Protein AF-A0A0E3LQG9-F1 (afdb_monomer_lite)

Organism: NCBI:txid1434106

pLDDT: mean 90.87, std 10.21, range [48.34, 97.81]

Secondary structure (DSSP, 8-state):
--------PPPPEEEEE----HHHHHHHHHHHHHHGGGSSS-GGG-SPPGGG-SSEEEEES----

Radius of gyration: 18.56 Å; chains: 1; bounding box: 46×21×50 Å

Structure (mmCIF, N/CA/C/O backbone):
data_AF-A0A0E3LQG9-F1
#
_entry.id   AF-A0A0E3LQG9-F1
#
loop_
_atom_site.group_PDB
_atom_site.id
_atom_site.type_symbol
_atom_site.label_atom_id
_atom_site.label_alt_id
_atom_site.label_comp_id
_atom_site.label_asym_id
_atom_site.label_entity_id
_atom_site.label_seq_id
_atom_site.pdbx_PDB_ins_code
_atom_site.Cartn_x
_atom_site.Cartn_y
_atom_site.Cartn_z
_atom_site.occupancy
_atom_site.B_iso_or_equiv
_atom_site.auth_seq_id
_atom_site.auth_comp_id
_atom_site.auth_asym_id
_atom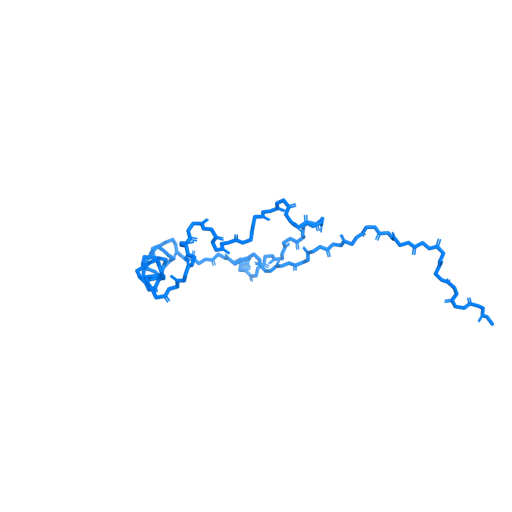_site.auth_atom_id
_atom_site.pdbx_PDB_model_num
ATOM 1 N N . MET A 1 1 ? 27.314 -14.191 -31.761 1.00 52.97 1 MET A N 1
ATOM 2 C CA . MET A 1 1 ? 26.356 -13.089 -31.517 1.00 52.97 1 MET A CA 1
ATOM 3 C C . MET A 1 1 ? 26.628 -12.559 -30.124 1.00 52.97 1 MET A C 1
ATOM 5 O O . MET A 1 1 ? 26.692 -13.366 -29.208 1.00 52.97 1 MET A O 1
ATOM 9 N N . LYS A 1 2 ? 26.906 -11.260 -29.979 1.00 76.50 2 LYS A N 1
ATOM 10 C CA . LYS A 1 2 ? 27.206 -10.655 -28.676 1.00 76.50 2 LYS A CA 1
ATOM 11 C C . LYS A 1 2 ? 25.887 -10.326 -27.973 1.00 76.50 2 LYS A C 1
ATOM 13 O O . LYS A 1 2 ? 25.069 -9.616 -28.544 1.00 76.50 2 LYS A O 1
ATOM 18 N N . GLY A 1 3 ? 25.671 -10.901 -26.793 1.00 90.44 3 GLY A N 1
ATOM 19 C CA . GLY A 1 3 ? 24.479 -10.708 -25.957 1.00 90.44 3 GLY A CA 1
ATOM 20 C C . GLY A 1 3 ? 24.583 -9.477 -25.060 1.00 90.44 3 GLY A C 1
ATOM 21 O O . GLY A 1 3 ? 24.183 -9.533 -23.901 1.00 90.44 3 GLY A O 1
ATOM 22 N N . ASP A 1 4 ? 25.183 -8.402 -25.569 1.00 94.44 4 ASP A N 1
ATOM 23 C CA . ASP A 1 4 ? 25.431 -7.198 -24.785 1.00 94.44 4 ASP A CA 1
ATOM 24 C C . ASP A 1 4 ? 24.125 -6.410 -24.607 1.00 94.44 4 ASP A C 1
ATOM 26 O O . ASP A 1 4 ? 23.333 -6.253 -25.540 1.00 94.44 4 ASP A O 1
ATOM 30 N N . ILE A 1 5 ? 23.902 -5.894 -23.399 1.00 92.00 5 ILE A N 1
ATOM 31 C CA . ILE A 1 5 ? 22.782 -4.997 -23.108 1.00 92.00 5 ILE A CA 1
ATOM 32 C C . ILE A 1 5 ? 23.074 -3.645 -23.768 1.00 92.00 5 ILE A C 1
ATOM 34 O O . ILE A 1 5 ? 24.055 -2.989 -23.428 1.00 92.00 5 ILE A O 1
ATOM 38 N N . VAL A 1 6 ? 22.209 -3.214 -24.688 1.00 93.62 6 VAL A N 1
ATOM 39 C CA . VAL A 1 6 ? 22.350 -1.933 -25.411 1.00 93.62 6 VAL A CA 1
ATOM 40 C C . VAL A 1 6 ? 21.452 -0.821 -24.862 1.00 93.62 6 VAL A C 1
ATOM 42 O O . VAL A 1 6 ? 21.649 0.347 -25.184 1.00 93.62 6 VAL A O 1
ATOM 45 N N . SER A 1 7 ? 20.468 -1.167 -24.029 1.00 93.50 7 SER A N 1
ATOM 46 C CA . SER A 1 7 ? 19.597 -0.214 -23.341 1.00 93.50 7 SER A CA 1
ATOM 47 C C . SER A 1 7 ? 18.898 -0.860 -22.142 1.00 93.50 7 SER A C 1
ATOM 49 O O . SER A 1 7 ? 18.738 -2.079 -22.074 1.00 93.50 7 SER A O 1
ATOM 51 N N . VAL A 1 8 ? 18.466 -0.026 -21.195 1.00 90.19 8 VAL A N 1
ATOM 52 C CA . VAL A 1 8 ? 17.612 -0.421 -20.068 1.00 90.19 8 VAL A CA 1
ATOM 53 C C . VAL A 1 8 ? 16.448 0.572 -20.009 1.00 90.19 8 VAL A C 1
ATOM 55 O O . VAL A 1 8 ? 16.605 1.643 -19.424 1.00 90.19 8 VAL A O 1
ATOM 58 N N . PRO A 1 9 ? 15.312 0.284 -20.670 1.00 89.69 9 PRO A N 1
ATOM 59 C CA . PRO A 1 9 ? 14.158 1.174 -20.643 1.00 89.69 9 PRO A CA 1
ATOM 60 C C . PRO A 1 9 ? 13.506 1.183 -19.258 1.00 89.69 9 PRO A C 1
ATOM 62 O O . PRO A 1 9 ? 13.708 0.272 -18.445 1.00 89.69 9 PRO A O 1
ATOM 65 N N . GLU A 1 10 ? 12.685 2.200 -19.007 1.00 89.12 10 GLU A N 1
ATOM 66 C CA . GLU A 1 10 ? 11.890 2.250 -17.789 1.00 89.12 10 GLU A CA 1
ATOM 67 C C . GLU A 1 10 ? 10.940 1.050 -17.699 1.00 89.12 10 GLU A C 1
ATOM 69 O O . GLU A 1 10 ? 10.358 0.592 -18.687 1.00 89.12 10 GLU A O 1
ATOM 74 N N . LYS A 1 11 ? 10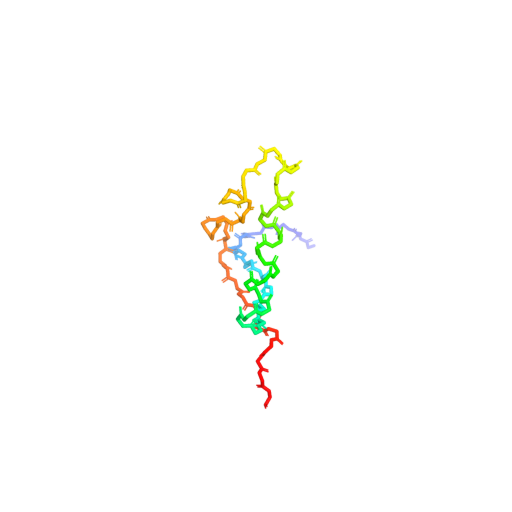.798 0.518 -16.486 1.00 90.88 11 LYS A N 1
ATOM 75 C CA . LYS A 1 11 ? 9.982 -0.666 -16.205 1.00 90.88 11 LYS A CA 1
ATOM 76 C C . LYS A 1 11 ? 8.621 -0.238 -15.682 1.00 90.88 11 LYS A C 1
ATOM 78 O O . LYS A 1 11 ? 8.493 0.856 -15.148 1.00 90.88 11 LYS A O 1
ATOM 83 N N . ARG A 1 12 ? 7.632 -1.120 -15.823 1.00 94.94 12 ARG A N 1
ATOM 84 C CA . ARG A 1 12 ? 6.303 -0.993 -15.212 1.00 94.94 12 ARG A CA 1
ATOM 85 C C . ARG A 1 12 ? 6.255 -1.746 -13.894 1.00 94.94 12 ARG A C 1
ATOM 87 O O . ARG A 1 12 ? 6.823 -2.835 -13.802 1.00 94.94 12 ARG A O 1
ATOM 94 N N . THR A 1 13 ? 5.523 -1.204 -12.929 1.00 96.25 13 THR A N 1
ATOM 95 C CA . THR A 1 13 ? 5.234 -1.882 -11.663 1.00 96.25 13 THR A CA 1
ATOM 96 C C . THR A 1 13 ? 3.776 -2.311 -11.645 1.00 96.25 13 THR A C 1
ATOM 98 O O . THR A 1 13 ? 2.881 -1.489 -11.465 1.00 96.25 13 THR A O 1
ATOM 101 N N . TYR A 1 14 ? 3.538 -3.600 -11.868 1.00 95.50 14 TYR A N 1
ATOM 102 C CA . TYR A 1 14 ? 2.199 -4.179 -11.870 1.00 95.50 14 TYR A CA 1
ATOM 103 C C . TYR A 1 14 ? 1.766 -4.575 -10.463 1.00 95.50 14 TYR A C 1
ATOM 105 O O . TYR A 1 14 ? 2.549 -5.172 -9.726 1.00 95.50 14 TYR A O 1
ATOM 113 N N . TYR A 1 15 ? 0.514 -4.291 -10.116 1.00 95.31 15 TYR A N 1
ATOM 114 C CA . TYR A 1 15 ? -0.103 -4.733 -8.866 1.00 95.31 15 TYR A CA 1
ATOM 115 C C . TYR A 1 15 ? -1.607 -4.935 -9.053 1.00 95.31 15 TYR A C 1
ATOM 117 O O . TYR A 1 15 ? -2.211 -4.360 -9.959 1.00 95.31 15 TYR A O 1
ATOM 125 N N . SER A 1 16 ? -2.205 -5.769 -8.206 1.00 94.94 16 SER A N 1
ATOM 126 C CA . SER A 1 16 ? -3.648 -5.996 -8.206 1.00 94.94 16 S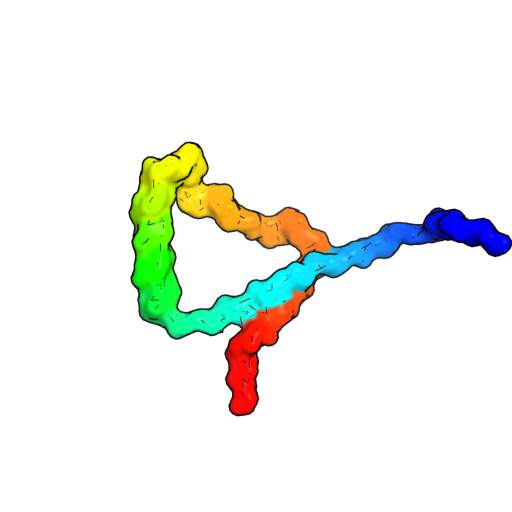ER A CA 1
ATOM 127 C C . SER A 1 16 ? -4.373 -4.810 -7.578 1.00 94.94 16 SER A C 1
ATOM 129 O O . SER A 1 16 ? -4.090 -4.439 -6.442 1.00 94.94 16 SER A O 1
ATOM 131 N N . GLU A 1 17 ? -5.334 -4.255 -8.304 1.00 93.38 17 GLU A N 1
ATOM 132 C CA . GLU A 1 17 ? -6.315 -3.305 -7.794 1.00 93.38 17 GLU A CA 1
ATOM 133 C C . GLU A 1 17 ? -7.583 -4.091 -7.443 1.00 93.38 17 GLU A C 1
ATOM 135 O O . GLU A 1 17 ? -8.295 -4.603 -8.316 1.00 93.38 17 GLU A O 1
ATOM 140 N N . VAL A 1 18 ? -7.797 -4.269 -6.139 1.00 90.19 18 VAL A N 1
ATOM 141 C CA . VAL A 1 18 ? -8.892 -5.061 -5.573 1.00 90.19 18 VAL A CA 1
ATOM 142 C C . VAL A 1 18 ? -9.873 -4.112 -4.901 1.00 90.19 18 VAL A C 1
ATOM 144 O O . VAL A 1 18 ? -9.464 -3.267 -4.111 1.00 90.19 18 VAL A O 1
ATOM 147 N N . HIS A 1 19 ? -11.158 -4.287 -5.199 1.00 86.50 19 HIS A N 1
ATOM 148 C CA . HIS A 1 19 ? -12.253 -3.611 -4.511 1.00 86.50 19 HIS A CA 1
ATOM 149 C C . HIS A 1 19 ? -13.106 -4.654 -3.795 1.00 86.50 19 HIS A C 1
ATOM 151 O O . HIS A 1 19 ? -13.447 -5.685 -4.382 1.00 86.50 19 HIS A O 1
ATOM 157 N N . VAL A 1 20 ? -13.418 -4.386 -2.536 1.00 86.50 20 VAL A N 1
ATOM 158 C CA . VAL A 1 20 ? -14.340 -5.154 -1.693 1.00 86.50 20 VAL A CA 1
ATOM 159 C C . VAL A 1 20 ? -15.482 -4.228 -1.270 1.00 86.50 20 VAL A C 1
ATOM 161 O O . VAL A 1 20 ? -15.383 -3.017 -1.450 1.00 86.50 20 VAL A O 1
ATOM 164 N N . GLU A 1 21 ? -16.578 -4.774 -0.747 1.00 88.12 21 GLU A N 1
ATOM 165 C CA . GLU A 1 21 ? -17.676 -3.944 -0.241 1.00 88.12 21 GLU A CA 1
ATOM 166 C C . GLU A 1 21 ? -17.202 -3.055 0.925 1.00 88.12 21 GLU A C 1
ATOM 168 O O . GLU A 1 21 ? -16.569 -3.539 1.867 1.00 88.12 21 GLU A O 1
ATOM 173 N N . ASP A 1 22 ? -17.542 -1.761 0.878 1.00 86.44 22 ASP A N 1
ATOM 174 C CA . ASP A 1 22 ? -17.050 -0.724 1.800 1.00 86.44 22 ASP A CA 1
ATOM 175 C C . ASP A 1 22 ? -17.186 -1.077 3.290 1.00 86.44 22 ASP A C 1
ATOM 177 O O . ASP A 1 22 ? -16.323 -0.724 4.097 1.00 86.44 22 ASP A O 1
ATOM 181 N N . GLU A 1 23 ? -18.295 -1.704 3.689 1.00 89.19 23 GLU A N 1
ATOM 182 C CA . GLU A 1 23 ? -18.548 -2.048 5.095 1.00 89.19 23 GLU A CA 1
ATOM 183 C C . GLU A 1 23 ? -17.600 -3.147 5.583 1.00 89.19 23 GLU A C 1
ATOM 185 O O . GLU A 1 23 ? -17.007 -3.013 6.655 1.00 89.19 23 GLU A O 1
ATOM 190 N N . GLN A 1 24 ? -17.377 -4.172 4.757 1.00 89.19 24 GLN A N 1
ATOM 191 C CA . GLN A 1 24 ? -16.459 -5.269 5.061 1.00 89.19 24 GLN A CA 1
ATOM 192 C C . GLN A 1 24 ? -15.007 -4.783 5.115 1.00 89.19 24 GLN A C 1
ATOM 194 O O . GLN A 1 24 ? -14.238 -5.205 5.980 1.00 89.19 24 GLN A O 1
ATOM 199 N N . GLU A 1 25 ? -14.624 -3.862 4.223 1.00 91.62 25 GLU A N 1
ATOM 200 C CA . GLU A 1 25 ? -13.284 -3.270 4.240 1.00 91.62 25 GLU A CA 1
ATOM 201 C C . GLU A 1 25 ? -13.030 -2.483 5.527 1.00 91.62 25 GLU A C 1
ATOM 203 O O . GLU A 1 25 ? -11.980 -2.630 6.154 1.00 91.62 25 GLU A O 1
ATOM 208 N N . LYS A 1 26 ? -13.997 -1.658 5.945 1.00 93.81 26 LYS A N 1
ATOM 209 C CA . LYS A 1 26 ? -13.873 -0.817 7.143 1.00 93.81 26 LYS A CA 1
ATOM 210 C C . LYS A 1 26 ? -13.760 -1.642 8.420 1.00 93.81 26 LYS A C 1
ATOM 212 O O . LYS A 1 26 ? -12.927 -1.305 9.260 1.00 93.81 26 LYS A O 1
ATOM 217 N N . GLU A 1 27 ? -14.572 -2.690 8.562 1.00 96.25 27 GLU A N 1
ATOM 218 C CA . GLU A 1 27 ? -14.513 -3.603 9.711 1.00 96.25 27 GLU A CA 1
ATOM 219 C C . GLU A 1 27 ? -13.141 -4.286 9.789 1.00 96.25 27 GLU A C 1
ATOM 221 O O . GLU A 1 27 ? -12.443 -4.171 10.797 1.00 96.25 27 GLU A O 1
ATOM 226 N N . MET A 1 28 ? -12.685 -4.871 8.677 1.00 95.50 28 MET A N 1
ATOM 227 C CA . MET A 1 28 ? -11.372 -5.514 8.596 1.00 95.50 28 MET A CA 1
ATOM 228 C C . MET A 1 28 ? -10.226 -4.539 8.908 1.00 95.50 28 MET A C 1
ATOM 230 O O . MET A 1 28 ? -9.317 -4.871 9.671 1.00 95.50 28 MET A O 1
ATOM 234 N N . LEU A 1 29 ? -10.257 -3.316 8.366 1.00 96.00 29 LEU A N 1
ATOM 235 C CA . LEU A 1 29 ? -9.215 -2.317 8.620 1.00 96.00 29 LEU A CA 1
ATOM 236 C C . LEU A 1 29 ? -9.196 -1.833 10.077 1.00 96.00 29 LEU A C 1
ATOM 238 O O . LEU A 1 29 ? -8.122 -1.486 10.580 1.00 96.00 29 LEU A O 1
ATOM 242 N N . ALA A 1 30 ? -10.345 -1.801 10.759 1.00 97.31 30 ALA A N 1
ATOM 243 C CA . ALA A 1 30 ? -10.411 -1.474 12.181 1.00 97.31 30 ALA A CA 1
ATOM 244 C C . ALA A 1 30 ? -9.681 -2.531 13.019 1.00 97.31 30 ALA A C 1
ATOM 246 O O . ALA A 1 30 ? -8.822 -2.169 13.831 1.00 97.31 30 ALA A O 1
ATOM 247 N N . ASP A 1 31 ? -9.937 -3.810 12.743 1.00 97.81 31 ASP A N 1
ATOM 248 C CA . ASP A 1 31 ? -9.244 -4.922 13.388 1.00 97.81 31 ASP A CA 1
ATOM 249 C C . ASP A 1 31 ? -7.745 -4.859 13.100 1.00 97.81 31 ASP A C 1
ATOM 251 O O . ASP A 1 31 ? -6.932 -4.815 14.023 1.00 97.81 31 ASP A O 1
ATOM 255 N N . VAL A 1 32 ? -7.341 -4.749 11.830 1.00 97.38 32 VAL A N 1
ATOM 256 C CA . VAL A 1 32 ? -5.918 -4.641 11.470 1.00 97.38 32 VAL A CA 1
ATOM 257 C C . VAL A 1 32 ? -5.255 -3.509 12.255 1.00 97.38 32 VAL A C 1
ATOM 259 O O . VAL A 1 32 ? -4.207 -3.713 12.869 1.00 97.38 32 VAL A O 1
ATOM 262 N N . LYS A 1 33 ? -5.882 -2.332 12.323 1.00 97.44 33 LYS A N 1
ATOM 263 C CA . LYS A 1 33 ? -5.348 -1.187 13.066 1.00 97.44 33 LYS A CA 1
ATOM 264 C C . LYS A 1 33 ? -5.216 -1.454 14.570 1.00 97.44 33 LYS A C 1
ATOM 266 O O . LYS A 1 33 ? -4.241 -0.984 15.159 1.00 97.44 33 LYS A O 1
ATOM 271 N N . GLU A 1 34 ? -6.133 -2.193 15.196 1.00 97.69 34 GLU A N 1
ATOM 272 C CA . GLU A 1 34 ? -5.992 -2.608 16.600 1.00 97.69 34 GLU A CA 1
ATOM 273 C C . GLU A 1 34 ? -4.778 -3.529 16.782 1.00 97.69 34 GLU A C 1
ATOM 275 O O . GLU A 1 34 ? -3.946 -3.320 17.671 1.00 97.69 34 GLU A O 1
ATOM 280 N N . TRP A 1 35 ? -4.641 -4.529 15.913 1.00 97.56 35 TRP A N 1
ATOM 281 C CA . TRP A 1 35 ? -3.581 -5.533 15.996 1.00 97.56 35 TRP A CA 1
ATOM 282 C C . TRP A 1 35 ? -2.190 -4.966 15.698 1.00 97.56 35 TRP A C 1
ATOM 284 O O . TRP A 1 35 ? -1.186 -5.500 16.181 1.00 97.56 35 TRP A O 1
ATOM 294 N N . PHE A 1 36 ? -2.110 -3.821 15.014 1.00 97.69 36 PHE A N 1
ATOM 295 C CA . PHE A 1 36 ? -0.866 -3.066 14.851 1.00 97.69 36 PHE A CA 1
ATOM 296 C C . PHE A 1 36 ? -0.221 -2.637 16.177 1.00 97.69 36 PHE A C 1
ATOM 298 O O . PHE A 1 36 ? 0.963 -2.311 16.183 1.00 97.69 36 PHE A O 1
ATOM 305 N N . ARG A 1 37 ? -0.925 -2.726 17.319 1.00 96.38 37 ARG A N 1
ATOM 306 C CA . ARG A 1 37 ? -0.332 -2.548 18.659 1.00 96.38 37 ARG A CA 1
ATOM 307 C C . ARG A 1 37 ? 0.851 -3.477 18.952 1.00 96.38 37 ARG A C 1
ATOM 309 O O . ARG A 1 37 ? 1.652 -3.174 19.829 1.00 96.38 37 ARG A O 1
ATOM 316 N N . TYR A 1 38 ? 0.946 -4.608 18.254 1.00 97.56 38 TYR A N 1
ATOM 317 C CA . TYR A 1 38 ? 2.046 -5.565 18.401 1.00 97.56 38 TYR A CA 1
ATOM 318 C C . TYR A 1 38 ? 3.237 -5.276 17.478 1.00 97.56 38 TYR A C 1
ATOM 320 O O . TYR A 1 38 ? 4.265 -5.942 17.580 1.00 97.56 38 TYR A O 1
ATOM 328 N N . TYR A 1 39 ? 3.118 -4.296 16.582 1.00 97.06 39 TYR A N 1
ATOM 329 C CA . TYR A 1 39 ? 4.179 -3.899 15.666 1.00 97.06 39 TYR A CA 1
ATOM 330 C C . TYR A 1 39 ? 4.987 -2.729 16.225 1.00 97.06 39 TYR A C 1
ATOM 332 O O . TYR A 1 39 ? 4.520 -1.928 17.031 1.00 97.06 39 TYR A O 1
ATOM 340 N N . THR A 1 40 ? 6.225 -2.611 15.751 1.00 96.50 40 THR A N 1
ATOM 341 C CA . THR A 1 40 ? 7.120 -1.495 16.090 1.00 96.50 40 THR A CA 1
ATOM 342 C C . THR A 1 40 ? 6.850 -0.241 15.255 1.00 96.50 40 THR A C 1
ATOM 344 O O . THR A 1 40 ? 7.269 0.850 15.634 1.00 96.50 40 THR A O 1
ATOM 347 N N . LEU A 1 41 ? 6.145 -0.379 14.126 1.00 95.12 41 LEU A N 1
ATOM 348 C CA . LEU A 1 41 ? 5.726 0.717 13.254 1.00 95.12 41 LEU A CA 1
ATOM 349 C C . LEU A 1 41 ? 4.227 0.969 13.412 1.00 95.12 41 LEU A C 1
ATOM 351 O O . LEU A 1 41 ? 3.436 0.034 13.496 1.00 95.12 41 LEU A O 1
ATOM 355 N N . GLY A 1 42 ? 3.828 2.240 13.401 1.00 95.19 42 GLY A N 1
ATOM 356 C CA . GLY A 1 42 ? 2.413 2.607 13.384 1.00 95.19 42 GLY A CA 1
ATOM 357 C C . GLY A 1 42 ? 1.753 2.273 12.044 1.00 95.19 42 GLY A C 1
ATOM 358 O O . GLY A 1 42 ? 2.374 2.435 10.993 1.00 95.19 42 GLY A O 1
ATOM 359 N N . PHE A 1 43 ? 0.473 1.889 12.082 1.00 96.38 43 PHE A N 1
ATOM 360 C CA . PHE A 1 43 ? -0.323 1.533 10.898 1.00 96.38 43 PHE A CA 1
ATOM 361 C C . PHE A 1 43 ? -0.240 2.576 9.771 1.00 96.38 43 PHE A C 1
ATOM 363 O O . PHE A 1 43 ? -0.085 2.218 8.613 1.00 96.38 43 PHE A O 1
ATOM 370 N N . ALA A 1 44 ? -0.242 3.873 10.101 1.00 95.25 44 ALA A N 1
ATOM 371 C CA . ALA A 1 44 ? -0.155 4.956 9.113 1.00 95.25 44 ALA A CA 1
ATOM 372 C C . ALA A 1 44 ? 1.149 4.965 8.288 1.00 95.25 44 ALA A C 1
ATOM 374 O O . ALA A 1 44 ? 1.175 5.528 7.198 1.00 95.25 44 ALA A O 1
ATOM 375 N N . ASN A 1 45 ? 2.220 4.346 8.795 1.00 94.94 45 ASN A N 1
ATOM 376 C CA . ASN A 1 45 ? 3.52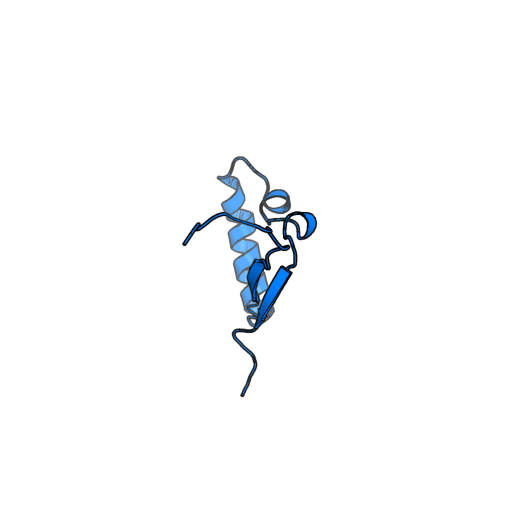5 4.276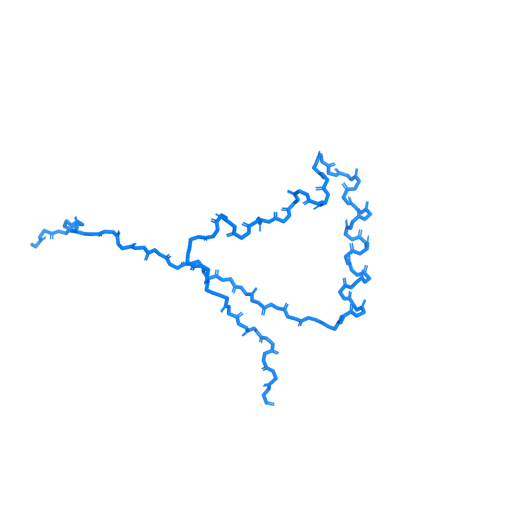 8.134 1.00 94.94 45 ASN A CA 1
ATOM 377 C C . ASN A 1 45 ? 3.775 2.922 7.452 1.00 94.94 45 ASN A C 1
ATOM 379 O O . ASN A 1 45 ? 4.865 2.700 6.930 1.00 94.94 45 ASN A O 1
ATOM 383 N N . TYR A 1 46 ? 2.807 2.005 7.504 1.00 95.94 46 TYR A N 1
ATOM 384 C CA . TYR A 1 46 ? 2.941 0.663 6.949 1.00 95.94 46 TYR A CA 1
ATOM 385 C C . TYR A 1 46 ? 2.698 0.577 5.433 1.00 95.94 46 TYR A C 1
ATOM 387 O O . TYR A 1 46 ? 3.473 -0.111 4.765 1.00 95.94 46 TYR A O 1
ATOM 395 N N . PRO A 1 47 ? 1.677 1.246 4.853 1.00 95.81 47 PRO A N 1
ATOM 396 C CA . PRO A 1 47 ? 1.444 1.183 3.416 1.00 95.81 47 PRO A CA 1
ATOM 397 C C . PRO A 1 47 ? 2.645 1.699 2.628 1.00 95.81 47 PRO A C 1
ATOM 399 O O . PRO A 1 47 ? 3.303 2.650 3.043 1.00 95.81 47 PRO A O 1
ATOM 402 N N . THR A 1 48 ? 2.900 1.102 1.462 1.00 95.56 48 THR A N 1
ATOM 403 C CA . THR A 1 48 ? 3.914 1.601 0.523 1.00 95.56 48 THR A CA 1
ATOM 404 C C . THR A 1 48 ? 3.373 2.850 -0.180 1.00 95.56 48 THR A C 1
ATOM 406 O O . THR A 1 48 ? 2.392 2.737 -0.913 1.00 95.56 48 THR A O 1
ATOM 409 N N . PRO A 1 49 ? 3.983 4.038 -0.005 1.00 94.69 49 PRO A N 1
ATOM 410 C CA . PRO A 1 49 ? 3.568 5.238 -0.723 1.00 94.69 49 PRO A CA 1
ATOM 411 C C . PRO A 1 49 ? 3.751 5.110 -2.240 1.00 94.69 49 PRO A C 1
ATOM 413 O O . PRO A 1 49 ? 4.781 4.614 -2.701 1.00 94.69 49 PRO A O 1
ATOM 416 N N . GLU A 1 50 ? 2.824 5.673 -3.016 1.00 91.56 50 GLU A N 1
ATOM 417 C CA . GLU A 1 50 ? 2.853 5.628 -4.490 1.00 91.56 50 GLU A CA 1
ATOM 418 C C . GLU A 1 50 ? 4.142 6.190 -5.098 1.00 91.56 50 GLU A C 1
ATOM 420 O O . GLU A 1 50 ? 4.610 5.694 -6.118 1.00 91.56 50 GLU A O 1
ATOM 425 N N . LYS A 1 51 ? 4.779 7.170 -4.440 1.00 93.88 51 LYS A N 1
ATOM 426 C CA . LYS A 1 51 ? 6.059 7.759 -4.880 1.00 93.88 51 LYS A CA 1
ATOM 427 C C . LYS A 1 51 ? 7.209 6.749 -5.012 1.00 93.88 51 LYS A C 1
ATOM 429 O O . LYS A 1 51 ? 8.237 7.091 -5.588 1.00 93.88 51 LYS A O 1
ATOM 434 N N . TYR A 1 52 ? 7.077 5.547 -4.446 1.00 94.38 52 TYR A N 1
ATOM 435 C CA . TYR A 1 52 ? 8.062 4.475 -4.604 1.00 94.38 52 TYR A CA 1
ATOM 436 C C . TYR A 1 52 ? 7.805 3.576 -5.818 1.00 94.38 52 TYR A C 1
ATOM 438 O O . TYR A 1 52 ? 8.676 2.783 -6.171 1.00 94.38 52 TYR A O 1
ATOM 446 N N . LEU A 1 53 ? 6.650 3.690 -6.478 1.00 93.25 53 LEU A N 1
ATOM 447 C CA . LEU A 1 53 ? 6.320 2.893 -7.654 1.00 93.25 53 LEU A CA 1
ATOM 448 C C . LEU A 1 53 ? 6.801 3.607 -8.923 1.00 93.25 53 LEU A C 1
ATOM 450 O O . LEU A 1 53 ? 6.327 4.686 -9.267 1.00 93.25 53 LEU A O 1
ATOM 454 N N . GLN A 1 54 ? 7.725 2.982 -9.654 1.00 93.56 54 GLN A N 1
ATOM 455 C CA . GLN A 1 54 ? 8.095 3.430 -10.999 1.00 93.56 54 GLN A CA 1
ATOM 456 C C . GLN A 1 54 ? 7.088 2.881 -12.015 1.00 93.56 54 GLN A C 1
ATOM 458 O O . GLN A 1 54 ? 6.889 1.665 -12.092 1.00 93.56 54 GLN A O 1
ATOM 463 N N . ASN A 1 55 ? 6.452 3.778 -12.775 1.00 94.00 55 ASN A N 1
ATOM 464 C CA . ASN A 1 55 ? 5.394 3.484 -13.751 1.00 94.00 55 ASN A CA 1
ATOM 465 C C . ASN A 1 55 ? 4.337 2.492 -13.211 1.00 94.00 55 ASN A C 1
ATOM 467 O O . ASN A 1 55 ? 4.250 1.352 -13.697 1.00 94.00 55 ASN A O 1
ATOM 471 N N . PRO A 1 56 ? 3.561 2.887 -12.179 1.00 95.38 56 PRO A N 1
ATOM 472 C CA . PRO A 1 56 ? 2.520 2.041 -11.601 1.00 95.38 56 PRO A CA 1
ATOM 473 C C . PRO A 1 56 ? 1.506 1.628 -12.673 1.00 95.38 56 PRO A C 1
ATOM 475 O O . PRO A 1 56 ? 1.052 2.442 -13.472 1.00 95.38 56 PRO A O 1
ATOM 478 N N . THR A 1 57 ? 1.187 0.338 -12.721 1.00 96.31 57 THR A N 1
ATOM 479 C CA . THR A 1 57 ? 0.292 -0.265 -13.714 1.00 96.31 57 THR A CA 1
ATOM 480 C C . THR A 1 57 ? -0.717 -1.174 -12.996 1.00 96.31 57 THR A C 1
ATOM 482 O O . THR A 1 57 ? -0.506 -2.391 -12.943 1.00 96.31 57 THR A O 1
ATOM 485 N N . PRO A 1 58 ? -1.779 -0.605 -12.393 1.00 95.12 58 PRO A N 1
ATOM 486 C CA . PRO A 1 58 ? -2.791 -1.380 -11.678 1.00 95.12 58 PRO A CA 1
ATOM 487 C C . PRO A 1 58 ? -3.533 -2.345 -12.609 1.00 95.12 58 PRO A C 1
ATOM 489 O O . PRO A 1 58 ? -3.846 -2.018 -13.756 1.00 95.12 58 PRO A O 1
ATOM 492 N N . ILE A 1 59 ? -3.831 -3.539 -12.100 1.00 95.56 59 ILE A N 1
ATOM 493 C CA . ILE A 1 59 ? -4.631 -4.569 -12.765 1.00 95.56 59 ILE A CA 1
ATOM 494 C C . ILE A 1 59 ? -5.913 -4.757 -11.959 1.00 95.56 59 ILE A C 1
ATOM 496 O O . ILE A 1 59 ? -5.872 -5.291 -10.853 1.00 95.56 59 ILE A O 1
ATOM 500 N N . LYS A 1 60 ? -7.054 -4.360 -12.522 1.00 93.50 60 LYS A N 1
ATOM 501 C CA . LYS A 1 60 ? -8.360 -4.528 -11.876 1.00 93.50 60 LYS A CA 1
ATOM 502 C C . LYS A 1 60 ? -8.770 -5.997 -11.861 1.00 93.50 60 LYS A C 1
ATOM 504 O O . LYS A 1 60 ? -8.864 -6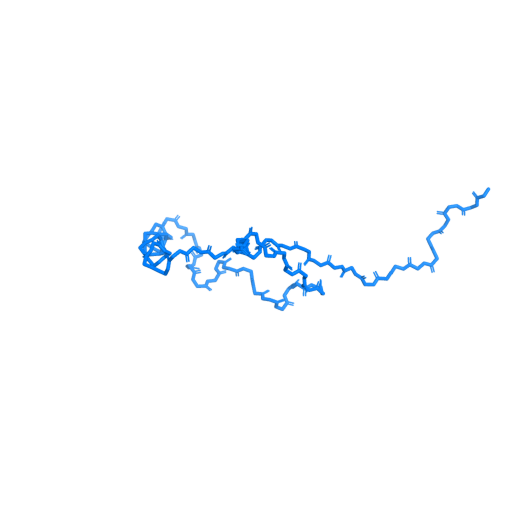.611 -12.921 1.00 93.50 60 LYS A O 1
ATOM 509 N N . ILE A 1 61 ? -9.025 -6.545 -10.673 1.00 86.31 61 ILE A N 1
ATOM 510 C CA . ILE A 1 61 ? -9.361 -7.971 -10.505 1.00 86.31 61 ILE A CA 1
ATOM 511 C C . ILE A 1 61 ? -10.879 -8.213 -10.455 1.00 86.31 61 ILE A C 1
ATOM 513 O O . ILE A 1 61 ? -11.344 -9.241 -10.938 1.00 86.31 61 ILE A O 1
ATOM 517 N N . ASN A 1 62 ? -11.653 -7.242 -9.959 1.00 71.94 62 ASN A N 1
ATOM 518 C CA . ASN A 1 62 ? -13.096 -7.374 -9.711 1.00 71.94 62 ASN A CA 1
ATOM 519 C C . ASN A 1 62 ? -13.935 -6.474 -10.633 1.00 71.94 62 ASN A C 1
ATOM 521 O O . ASN A 1 62 ? -14.898 -5.855 -10.191 1.00 71.94 62 ASN A O 1
ATOM 525 N N . VAL A 1 63 ? -13.553 -6.340 -11.907 1.00 62.56 63 VAL A N 1
ATOM 526 C CA . VAL A 1 63 ? -14.421 -5.657 -12.878 1.00 62.56 63 VAL A CA 1
ATOM 527 C C . VAL A 1 63 ? -15.606 -6.586 -13.127 1.00 62.56 63 VAL A C 1
ATOM 529 O O . VAL A 1 63 ? -15.415 -7.663 -13.694 1.00 62.56 63 VAL A O 1
ATOM 532 N N . GLU A 1 64 ? -16.792 -6.220 -12.639 1.00 58.47 64 GLU A N 1
ATOM 533 C CA . GLU A 1 64 ? -18.034 -6.937 -12.940 1.00 58.47 64 GLU A CA 1
ATOM 534 C C . GLU A 1 64 ? -18.128 -7.218 -14.449 1.00 58.47 64 GLU A C 1
ATOM 536 O O . GLU A 1 64 ? -17.738 -6.388 -15.278 1.00 58.47 64 GLU A O 1
ATOM 541 N N . ARG A 1 65 ? -18.589 -8.423 -14.792 1.00 48.34 65 ARG A N 1
ATOM 542 C CA . ARG A 1 65 ? -18.866 -8.826 -16.173 1.00 48.34 65 ARG A CA 1
ATOM 543 C C . ARG A 1 65 ? -20.219 -8.308 -16.629 1.00 48.34 65 ARG A C 1
ATOM 545 O O . ARG A 1 65 ? -21.169 -8.425 -15.828 1.00 48.34 65 ARG A O 1
#

Foldseek 3Di:
DDPDDPDDDFDEDEDEDDDDPPVVVVVVVVVVQVVCVPPPDHPVPPDDDPVPGGRYDYDYDPDDD

Sequence (65 aa):
MKGDIVSVPEKRTYYSEVHVEDEQEKEMLADVKEWFRYYTLGFANYPTPEKYLQNPTPIKINVER